Protein AF-A0A9D7TS32-F1 (afdb_monomer)

Secondary structure (DSSP, 8-state):
---HHHHHHHHHHHHHHHHTT--SEEEEE--TTSHHHHHHHHHHHHH-SSPPPEEEEE-SSSPPPPBTTTS-HHHHHHHHHHSS---GGG-B------TTTTGGGTS---HHHHHIIIIIIS---GGGEEEEES-HHHHHHHHGGG-S-EEEEEE---SHHHHHHHHHHH-

Nearest PDB structures (foldseek):
  4ce0-assembly1_A-2  TM=8.407E-01  e=1.515E-07  Saccharopolyspora spinosa
  2wk1-assembly1_A-2  TM=7.845E-01  e=6.515E-08  Actinoalloteichus caeruleus
  4x7v-assembly1_A  TM=7.745E-01  e=1.247E-07  Micromonospora griseorubida
  4cdz-assembly1_A-2  TM=8.731E-01  e=7.937E-06  Saccharopolyspora spinosa
  5i10-assembly1_A  TM=8.805E-01  e=1.621E-05  Saccharopolyspora spinosa

Radius of gyration: 16.36 Å; Cα contacts (8 Å, |Δi|>4): 294; chains: 1; bounding box: 38×31×44 Å

Foldseek 3Di:
DDDPVVLVVLLVLLLCCQVVVPDWAAEEAFQWLNSSVLSSQLSCVVRHPDAHQYHYHDQQAAAFFAALVFADPVSLVLCCVFAPDPDNVPRRRDFDHRPRSCVVVVGTGHPVSNCCRQCVVVVRPPVSYHYQHGQLVPGQQPCLVVIPDHSHYHYDNNYPVSVVSCVVRND

Structure (mmCIF, N/CA/C/O backbone):
data_AF-A0A9D7TS32-F1
#
_entry.id   AF-A0A9D7TS32-F1
#
loop_
_atom_site.group_PDB
_atom_site.id
_atom_site.type_symbol
_atom_site.label_atom_id
_atom_site.label_alt_id
_atom_site.label_comp_id
_atom_site.label_asym_id
_atom_site.label_entity_id
_atom_site.label_seq_id
_atom_site.pdbx_PDB_ins_code
_atom_site.Cartn_x
_atom_site.Cartn_y
_atom_site.Cartn_z
_atom_site.occupancy
_atom_site.B_iso_or_equiv
_atom_site.auth_seq_id
_atom_site.auth_comp_id
_atom_site.auth_asym_id
_atom_site.auth_atom_id
_atom_site.pdbx_PDB_model_num
ATOM 1 N N . MET A 1 1 ? 1.142 8.867 -7.482 1.00 81.94 1 MET A N 1
ATOM 2 C CA . MET A 1 1 ? 0.772 9.800 -6.385 1.00 81.94 1 MET A CA 1
ATOM 3 C C . MET A 1 1 ? -0.723 10.072 -6.438 1.00 81.94 1 MET A C 1
ATOM 5 O O . MET A 1 1 ? -1.231 10.406 -7.504 1.00 81.94 1 MET A O 1
ATOM 9 N N . LEU A 1 2 ? -1.418 9.931 -5.308 1.00 90.62 2 LEU A N 1
ATOM 10 C CA . LEU A 1 2 ? -2.849 10.219 -5.210 1.00 90.62 2 LEU A CA 1
ATOM 11 C C . LEU A 1 2 ? -3.155 11.719 -5.257 1.00 90.62 2 LEU A C 1
ATOM 13 O O . LEU A 1 2 ? -2.407 12.540 -4.733 1.00 90.62 2 LEU A O 1
ATOM 17 N N . THR A 1 3 ? -4.299 12.064 -5.846 1.00 94.88 3 THR A N 1
ATOM 18 C CA . THR A 1 3 ? -4.846 13.423 -5.795 1.00 94.88 3 THR A CA 1
ATOM 19 C C . THR A 1 3 ? -5.501 13.694 -4.433 1.00 94.88 3 THR A C 1
ATOM 21 O O . THR A 1 3 ? -5.907 12.748 -3.750 1.00 94.88 3 THR A O 1
ATOM 24 N N . PRO A 1 4 ? -5.696 14.970 -4.045 1.00 95.44 4 PRO A N 1
ATOM 25 C CA . PRO A 1 4 ? -6.444 15.312 -2.834 1.00 95.44 4 PRO A CA 1
ATOM 26 C C . PRO A 1 4 ? -7.848 14.695 -2.783 1.00 95.44 4 PRO A C 1
ATOM 28 O O . PRO A 1 4 ? -8.290 14.273 -1.720 1.00 95.44 4 PRO A O 1
ATOM 31 N N . LEU A 1 5 ? -8.528 14.589 -3.932 1.00 97.12 5 LEU A N 1
ATOM 32 C CA . LEU A 1 5 ? -9.846 13.959 -4.018 1.00 97.12 5 LEU A CA 1
ATOM 33 C C . LEU A 1 5 ? -9.779 12.466 -3.677 1.00 97.12 5 LEU A C 1
ATOM 35 O O . LEU A 1 5 ? -10.574 11.994 -2.873 1.00 97.12 5 LEU A O 1
ATOM 39 N N . ASN A 1 6 ? -8.804 11.739 -4.228 1.00 96.56 6 ASN A N 1
ATOM 40 C CA . ASN A 1 6 ? -8.653 10.311 -3.945 1.00 96.56 6 ASN A CA 1
ATOM 41 C C . ASN A 1 6 ? -8.294 10.058 -2.473 1.00 96.56 6 ASN A C 1
ATOM 43 O O . ASN A 1 6 ? -8.773 9.090 -1.888 1.00 96.56 6 ASN A O 1
ATOM 47 N N . LEU A 1 7 ? -7.492 10.939 -1.860 1.00 96.88 7 LEU A N 1
ATOM 48 C CA . LEU A 1 7 ? -7.209 10.883 -0.422 1.00 96.88 7 LEU A CA 1
ATOM 49 C C . LEU A 1 7 ? -8.473 11.130 0.410 1.00 96.88 7 LEU A C 1
ATOM 51 O O . LEU A 1 7 ? -8.719 10.402 1.366 1.00 96.88 7 LEU A O 1
ATOM 55 N N . LEU A 1 8 ? -9.296 12.114 0.035 1.00 97.88 8 LEU A N 1
ATOM 56 C CA . LEU A 1 8 ? -10.560 12.381 0.721 1.00 97.88 8 LEU A CA 1
ATOM 57 C C . LEU A 1 8 ? -11.520 11.189 0.618 1.00 97.88 8 LEU A C 1
ATOM 59 O O . LEU A 1 8 ? -12.083 10.773 1.625 1.00 97.88 8 LEU A O 1
ATOM 63 N N . THR A 1 9 ? -11.658 10.590 -0.566 1.00 98.19 9 THR A N 1
ATOM 64 C CA . THR A 1 9 ? -12.492 9.394 -0.743 1.00 98.19 9 THR A CA 1
ATOM 65 C C . THR A 1 9 ? -11.991 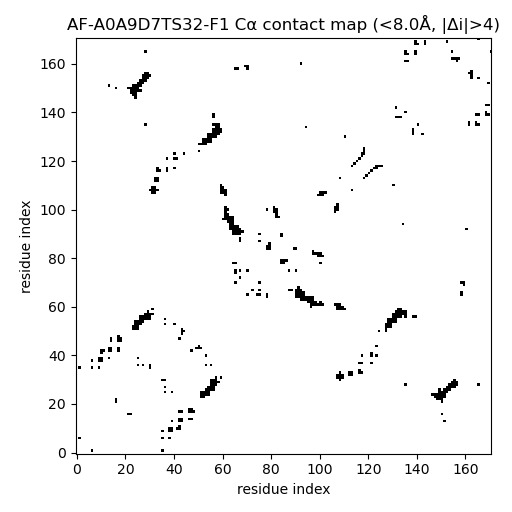8.222 0.103 1.00 98.19 9 THR A C 1
ATOM 67 O O . THR A 1 9 ? -12.794 7.562 0.758 1.00 98.19 9 THR A O 1
ATOM 70 N N . LEU A 1 10 ? -10.676 7.981 0.150 1.00 98.56 10 LEU A N 1
ATOM 71 C CA . LEU A 1 10 ? -10.100 6.927 0.990 1.00 98.56 10 LEU A CA 1
ATOM 72 C C . LEU A 1 10 ? -10.339 7.190 2.485 1.00 98.56 10 LEU A C 1
ATOM 74 O O . LEU A 1 10 ? -10.676 6.270 3.230 1.00 98.56 10 LEU A O 1
ATOM 78 N N . PHE A 1 11 ? -10.217 8.448 2.920 1.00 98.75 11 PHE A N 1
ATOM 79 C CA . PHE A 1 11 ? -10.554 8.852 4.284 1.00 98.75 11 PHE A CA 1
ATOM 80 C C . PHE A 1 11 ? -12.014 8.521 4.611 1.00 98.75 11 PHE A C 1
ATOM 82 O O . PHE A 1 11 ? -12.290 7.881 5.622 1.00 98.75 11 PHE A O 1
ATOM 89 N N . GLU A 1 12 ? -12.953 8.903 3.744 1.00 98.75 12 GLU A N 1
ATOM 90 C CA . GLU A 1 12 ? -14.383 8.640 3.935 1.00 98.75 12 GLU A CA 1
ATOM 91 C C . GLU A 1 12 ? -14.703 7.140 3.980 1.00 98.75 12 GLU A C 1
ATOM 93 O O . GLU A 1 12 ? -15.515 6.713 4.804 1.00 98.75 12 GLU A O 1
ATOM 98 N N . GLN A 1 13 ? -14.034 6.331 3.153 1.00 98.75 13 GLN A N 1
ATOM 99 C CA . GLN A 1 13 ? -14.147 4.870 3.181 1.00 98.75 13 GLN A CA 1
ATOM 100 C C . GLN A 1 13 ? -13.660 4.291 4.516 1.00 98.75 13 GLN A C 1
ATOM 102 O O . GLN A 1 13 ? -14.370 3.498 5.134 1.00 98.75 13 GLN A O 1
ATOM 107 N N . ALA A 1 14 ? -12.501 4.731 5.012 1.00 98.81 14 ALA A N 1
ATOM 108 C CA . ALA A 1 14 ? -11.989 4.303 6.313 1.00 98.81 14 ALA A CA 1
ATOM 109 C C . ALA A 1 14 ? -12.919 4.730 7.462 1.00 98.81 14 ALA A C 1
ATOM 111 O O . ALA A 1 14 ? -13.272 3.911 8.310 1.00 98.81 14 ALA A O 1
ATOM 112 N N . VAL A 1 15 ? -13.415 5.973 7.447 1.00 98.88 15 VAL A N 1
ATOM 113 C CA . VAL A 1 15 ? -14.414 6.460 8.416 1.00 98.88 15 VAL A CA 1
ATOM 114 C C . VAL A 1 15 ? -15.695 5.627 8.366 1.00 98.88 15 VAL A C 1
ATOM 116 O O . VAL A 1 15 ? -16.289 5.347 9.411 1.00 98.88 15 VAL A O 1
ATOM 119 N N . TYR A 1 16 ? -16.140 5.221 7.175 1.00 98.81 16 TYR A N 1
ATOM 120 C CA . TYR A 1 16 ? -17.296 4.343 7.026 1.00 98.81 16 TYR A CA 1
ATOM 121 C C . TYR A 1 16 ? -17.058 2.987 7.700 1.00 98.81 16 TYR A C 1
ATOM 123 O O . TYR A 1 16 ? -17.916 2.546 8.469 1.00 98.81 16 TYR A O 1
ATOM 131 N N . CYS A 1 17 ? -15.891 2.368 7.484 1.00 98.75 17 CYS A N 1
ATOM 132 C CA . CYS A 1 17 ? -15.514 1.121 8.151 1.00 98.75 17 CYS A CA 1
ATOM 133 C C . CYS A 1 17 ? -15.571 1.250 9.678 1.00 98.75 17 CYS A C 1
ATOM 135 O O . CYS A 1 17 ? -16.138 0.375 10.333 1.00 98.75 17 CYS A O 1
ATOM 137 N N . GLU A 1 18 ? -15.071 2.353 10.245 1.00 98.69 18 GLU A N 1
ATOM 138 C CA . GLU A 1 18 ? -15.145 2.579 11.694 1.00 98.69 18 GLU A CA 1
ATOM 139 C C . GLU A 1 18 ? -16.574 2.780 12.193 1.00 98.69 18 GLU A C 1
ATOM 141 O O . GLU A 1 18 ? -17.021 2.093 13.109 1.00 98.69 18 GLU A O 1
ATOM 146 N N . LYS A 1 19 ? -17.338 3.674 11.559 1.00 98.50 19 LYS A N 1
ATOM 147 C CA . LYS A 1 19 ? -18.708 3.993 11.992 1.0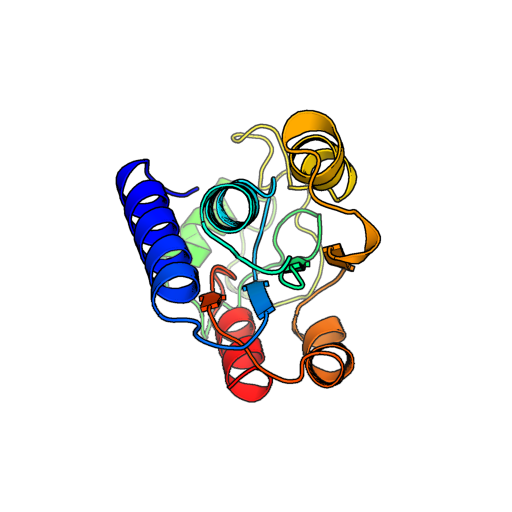0 98.50 19 LYS A CA 1
ATOM 148 C C . LYS A 1 19 ? -19.670 2.817 11.854 1.00 98.50 19 LYS A C 1
ATOM 150 O O . LYS A 1 19 ? -20.686 2.775 12.548 1.00 98.50 19 LYS A O 1
ATOM 155 N N . LYS A 1 20 ? -19.398 1.897 10.928 1.00 98.44 20 LYS A N 1
ATOM 156 C CA . LYS A 1 20 ? -20.203 0.690 10.705 1.00 98.44 20 LYS A CA 1
ATOM 157 C C . LYS A 1 20 ? -19.632 -0.555 11.372 1.00 98.44 20 LYS A C 1
ATOM 159 O O . LYS A 1 20 ? -20.244 -1.608 11.237 1.00 98.44 20 LYS A O 1
ATOM 164 N N . ASN A 1 21 ? -18.531 -0.430 12.117 1.00 97.12 21 ASN A N 1
ATOM 165 C CA . ASN A 1 21 ? -17.828 -1.549 12.743 1.00 97.12 21 ASN A CA 1
ATOM 166 C C . ASN A 1 21 ? -17.535 -2.684 11.743 1.00 97.12 21 ASN A C 1
ATOM 168 O O . ASN A 1 21 ? -17.712 -3.857 12.056 1.00 97.12 21 ASN A O 1
ATOM 172 N N . ILE A 1 22 ? -17.118 -2.335 10.521 1.00 98.31 22 ILE A N 1
ATOM 173 C CA . ILE A 1 22 ? -16.659 -3.328 9.544 1.00 98.31 22 ILE A CA 1
ATOM 174 C C . ILE A 1 22 ? -15.370 -3.930 10.090 1.00 98.31 22 ILE A C 1
ATOM 176 O O . ILE A 1 22 ? -14.425 -3.196 10.370 1.00 98.31 22 ILE A O 1
ATOM 180 N N . GLU A 1 23 ? -15.330 -5.241 10.286 1.00 98.00 23 GLU A N 1
ATOM 181 C CA . GLU A 1 23 ? -14.169 -5.930 10.850 1.00 98.00 23 GLU A CA 1
ATOM 182 C C . GLU A 1 23 ? -13.021 -6.042 9.840 1.00 98.00 23 GLU A C 1
ATOM 184 O O . GLU A 1 23 ? -13.248 -6.098 8.634 1.00 98.00 23 GLU A O 1
ATOM 189 N N . GLY A 1 24 ? -11.788 -6.110 10.346 1.00 98.19 24 GLY A N 1
ATOM 190 C CA . GLY A 1 24 ? -10.599 -6.410 9.549 1.00 98.19 24 GLY A CA 1
ATOM 191 C C . GLY A 1 24 ? -9.543 -5.308 9.514 1.00 98.19 24 GLY A C 1
ATOM 192 O O . GLY A 1 24 ? -9.730 -4.195 10.008 1.00 98.19 24 GLY A O 1
ATOM 193 N N . ALA A 1 25 ? -8.403 -5.652 8.936 1.00 98.62 25 ALA A N 1
ATOM 194 C CA . ALA A 1 25 ? -7.256 -4.785 8.748 1.00 98.62 25 ALA A CA 1
ATOM 195 C C . ALA A 1 25 ? -7.471 -3.763 7.622 1.00 98.62 25 ALA A C 1
ATOM 197 O O . ALA A 1 25 ? -8.351 -3.923 6.768 1.00 98.62 25 ALA A O 1
ATOM 198 N N . PHE A 1 26 ? -6.628 -2.733 7.608 1.00 98.81 26 PHE A N 1
ATOM 199 C CA . PHE A 1 26 ? -6.420 -1.894 6.431 1.00 98.81 26 PHE A CA 1
ATOM 200 C C . PHE A 1 26 ? -5.124 -2.321 5.751 1.00 98.81 26 PHE A C 1
ATOM 202 O O . PHE A 1 26 ? -4.066 -2.352 6.379 1.00 98.81 26 PHE A O 1
ATOM 209 N N . VAL A 1 27 ? -5.226 -2.682 4.477 1.00 98.81 27 VAL A N 1
ATOM 210 C CA . VAL A 1 27 ? -4.126 -3.237 3.692 1.00 98.81 27 VAL A CA 1
ATOM 211 C C . VAL A 1 27 ? -3.901 -2.361 2.473 1.00 98.81 27 VAL A C 1
ATOM 213 O O . VAL A 1 27 ? -4.847 -2.019 1.760 1.00 98.81 27 VAL A O 1
ATOM 216 N N . GLU A 1 28 ? -2.644 -2.020 2.222 1.00 98.75 28 GLU A N 1
ATOM 217 C CA . GLU A 1 28 ? -2.232 -1.314 1.019 1.00 98.75 28 GLU A CA 1
ATOM 218 C C . GLU A 1 28 ? -1.057 -2.028 0.351 1.00 98.75 28 GLU A C 1
ATOM 220 O O . GLU A 1 28 ? -0.082 -2.397 1.009 1.00 98.75 28 GLU A O 1
ATOM 225 N N . CYS A 1 29 ? -1.165 -2.213 -0.964 1.00 98.56 29 CYS A N 1
ATOM 226 C CA . CYS A 1 29 ? -0.132 -2.803 -1.806 1.00 98.56 29 CYS A CA 1
ATOM 227 C C . CYS A 1 29 ? 0.380 -1.733 -2.772 1.00 98.56 29 CYS A C 1
ATOM 229 O O . CYS A 1 29 ? -0.322 -1.392 -3.724 1.00 98.56 29 CYS A O 1
ATOM 231 N N . GLY A 1 30 ? 1.582 -1.216 -2.514 1.00 98.12 30 GLY A N 1
ATOM 232 C CA . GLY A 1 30 ? 2.154 -0.043 -3.177 1.00 98.12 30 GLY A CA 1
ATOM 233 C C . GLY A 1 30 ? 1.897 1.207 -2.341 1.00 98.12 30 GLY A C 1
ATOM 234 O O . GLY A 1 30 ? 0.936 1.935 -2.567 1.00 98.12 30 GLY A O 1
ATOM 235 N N . VAL A 1 31 ? 2.735 1.429 -1.328 1.00 97.88 31 VAL A N 1
ATOM 236 C CA . VAL A 1 31 ? 2.538 2.459 -0.295 1.00 97.88 31 VAL A CA 1
ATOM 237 C C . VAL A 1 31 ? 3.387 3.705 -0.528 1.00 97.88 31 VAL A C 1
ATOM 239 O O . VAL A 1 31 ? 3.052 4.784 -0.026 1.00 97.88 31 VAL A O 1
ATOM 242 N N . TRP A 1 32 ? 4.496 3.584 -1.267 1.00 97.38 32 TRP A N 1
ATOM 243 C CA . TRP A 1 32 ?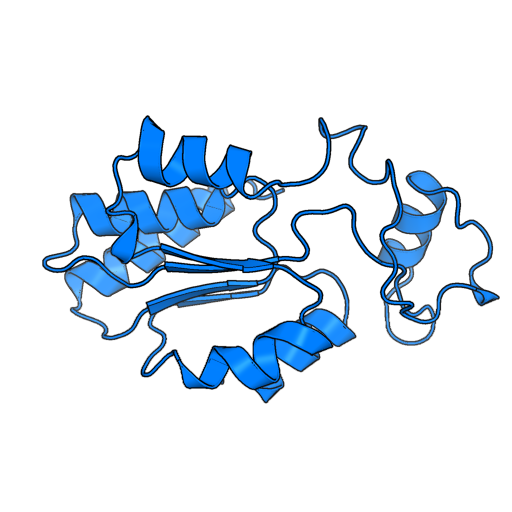 5.489 4.646 -1.445 1.00 97.38 32 TRP A CA 1
ATOM 244 C C . TRP A 1 32 ? 5.872 5.287 -0.093 1.00 97.38 32 TRP A C 1
ATOM 246 O O . TRP A 1 32 ? 6.405 4.623 0.793 1.00 97.38 32 TRP A O 1
ATOM 256 N N . LYS A 1 33 ? 5.604 6.584 0.099 1.00 97.38 33 LYS A N 1
ATOM 257 C CA . LYS A 1 33 ? 5.902 7.331 1.337 1.00 97.38 33 LYS A CA 1
ATOM 258 C C . LYS A 1 33 ? 4.800 7.222 2.407 1.00 97.38 33 LYS A C 1
ATOM 260 O O . LYS A 1 33 ? 4.802 7.989 3.363 1.00 97.38 33 LYS A O 1
ATOM 265 N N . GLY A 1 34 ? 3.834 6.317 2.235 1.00 98.00 34 GLY A N 1
ATOM 266 C CA . GLY A 1 34 ? 2.831 5.964 3.245 1.00 98.00 34 GLY A CA 1
ATOM 267 C C . GLY A 1 34 ? 1.641 6.920 3.373 1.00 98.00 34 GLY A C 1
ATOM 268 O O . GLY A 1 34 ? 0.862 6.792 4.309 1.00 98.00 34 GLY A O 1
ATOM 269 N N . GLY A 1 35 ? 1.462 7.884 2.465 1.00 98.00 35 GLY A N 1
ATOM 270 C CA . GLY A 1 35 ? 0.428 8.923 2.606 1.00 98.00 35 GLY A CA 1
ATOM 271 C C . GLY A 1 35 ? -1.017 8.399 2.622 1.00 98.00 35 GLY A C 1
ATOM 272 O O . GLY A 1 35 ? -1.842 8.890 3.391 1.00 98.00 35 GLY A O 1
ATOM 273 N N . ALA A 1 36 ? -1.328 7.394 1.800 1.00 98.50 36 ALA A N 1
ATOM 274 C CA . ALA A 1 36 ? -2.655 6.777 1.756 1.00 98.50 36 ALA A CA 1
ATOM 275 C C . ALA A 1 36 ? -2.935 5.952 3.024 1.00 98.50 36 ALA A C 1
ATOM 277 O O . ALA A 1 36 ? -3.952 6.180 3.684 1.00 98.50 36 ALA A O 1
ATOM 278 N N . VAL A 1 37 ? -1.982 5.110 3.439 1.00 98.75 37 VAL A N 1
ATOM 279 C CA . VAL A 1 37 ? -1.979 4.455 4.755 1.00 98.75 37 VAL A CA 1
ATOM 280 C C . VAL A 1 37 ? -2.182 5.465 5.880 1.00 98.75 37 VAL A C 1
ATOM 282 O O . VAL A 1 37 ? -3.019 5.250 6.749 1.00 98.75 37 VAL A O 1
ATOM 285 N N . GLY A 1 38 ? -1.468 6.592 5.853 1.00 98.69 38 GLY A N 1
ATOM 286 C CA . GLY A 1 38 ? -1.567 7.645 6.863 1.00 98.69 38 GLY A CA 1
ATOM 287 C C . GLY A 1 38 ? -2.966 8.251 6.955 1.00 98.69 38 GLY A C 1
ATOM 288 O O . GLY A 1 38 ? -3.454 8.518 8.052 1.00 98.69 38 GLY A O 1
ATOM 289 N N . ILE A 1 39 ? -3.661 8.405 5.827 1.00 98.69 39 ILE A N 1
ATOM 290 C CA . ILE A 1 39 ? -5.059 8.846 5.813 1.00 98.69 39 ILE A CA 1
ATOM 291 C C . ILE A 1 39 ? -5.997 7.794 6.416 1.00 98.69 39 ILE A C 1
ATOM 293 O O . ILE A 1 39 ? -6.865 8.150 7.218 1.00 98.69 39 ILE A O 1
ATOM 297 N N . MET A 1 40 ? -5.807 6.512 6.098 1.00 98.81 40 MET A N 1
ATOM 298 C CA . MET A 1 40 ? -6.573 5.430 6.728 1.00 98.81 40 MET A CA 1
ATOM 299 C C . MET A 1 40 ? -6.296 5.346 8.239 1.00 98.81 40 MET A C 1
ATOM 301 O O . MET A 1 40 ? -7.226 5.219 9.036 1.00 98.81 40 MET A O 1
ATOM 305 N N . ALA A 1 41 ? -5.035 5.498 8.648 1.00 98.88 41 ALA A N 1
ATOM 306 C CA . ALA A 1 41 ? -4.606 5.529 10.043 1.00 98.88 41 ALA A CA 1
ATOM 307 C C . ALA A 1 41 ? -5.233 6.707 10.801 1.00 98.88 41 ALA A C 1
ATOM 309 O O . ALA A 1 41 ? -5.768 6.524 11.893 1.00 98.88 41 ALA A O 1
ATOM 310 N N . LYS A 1 42 ? -5.242 7.906 10.203 1.00 98.81 42 LYS A N 1
ATOM 311 C CA . LYS A 1 42 ? -5.896 9.095 10.766 1.00 98.81 42 LYS A CA 1
ATOM 312 C C . LYS A 1 42 ? -7.396 8.875 10.967 1.00 98.81 42 LYS A C 1
ATOM 314 O O . LYS A 1 42 ? -7.913 9.195 12.035 1.00 98.81 42 LYS A O 1
ATOM 319 N N . ALA A 1 43 ? -8.084 8.301 9.979 1.00 98.81 43 ALA A N 1
ATOM 320 C CA . ALA A 1 43 ? -9.497 7.955 10.109 1.00 98.81 43 ALA A CA 1
ATOM 321 C C . ALA A 1 43 ? -9.734 6.948 11.249 1.00 98.81 43 ALA A C 1
ATOM 323 O O . ALA A 1 43 ? -10.632 7.148 12.068 1.00 98.81 43 ALA A O 1
ATOM 324 N N . ASN A 1 44 ? -8.904 5.905 11.358 1.00 98.81 44 ASN A N 1
ATOM 325 C CA . ASN A 1 44 ? -9.009 4.946 12.456 1.00 98.81 44 ASN A CA 1
ATOM 326 C C . ASN A 1 44 ? -8.740 5.595 13.826 1.00 98.81 44 ASN A C 1
ATOM 328 O O . ASN A 1 44 ? -9.476 5.321 14.773 1.00 98.81 44 ASN A O 1
ATOM 332 N N . LEU A 1 45 ? -7.741 6.475 13.948 1.00 98.75 45 LEU A N 1
ATOM 333 C CA . LEU A 1 45 ? -7.444 7.193 15.196 1.00 98.75 45 LEU A CA 1
ATOM 334 C C . LEU A 1 45 ? -8.616 8.063 15.660 1.00 98.75 45 LEU A C 1
ATOM 336 O O . LEU A 1 45 ? -8.918 8.083 16.851 1.00 98.75 45 LEU A O 1
ATOM 340 N N . GLU A 1 46 ? -9.274 8.762 14.732 1.00 98.62 46 GLU A N 1
ATOM 341 C CA . GLU A 1 46 ? -10.362 9.694 15.047 1.00 98.62 46 GLU A CA 1
ATOM 342 C C . GLU A 1 46 ? -11.711 9.007 15.288 1.00 98.62 46 GLU A C 1
ATOM 344 O O . GLU A 1 46 ? -12.483 9.463 16.132 1.00 98.62 46 GLU A O 1
ATOM 349 N N . TYR A 1 47 ? -12.015 7.931 14.556 1.00 98.69 47 TYR A N 1
ATOM 350 C CA . TYR A 1 47 ? -13.358 7.335 14.542 1.00 98.69 47 TYR A CA 1
ATOM 351 C C . TYR A 1 47 ? -13.404 5.876 14.997 1.00 98.69 47 TYR A C 1
ATOM 353 O O . TYR A 1 47 ? -14.487 5.363 15.276 1.00 98.69 47 TYR A O 1
ATOM 361 N N . GLY A 1 48 ? -12.261 5.194 15.058 1.00 98.06 48 GLY A N 1
ATOM 362 C CA . GLY A 1 48 ? -12.181 3.783 15.412 1.00 98.06 48 GLY A CA 1
ATOM 363 C C . GLY A 1 48 ? -12.252 3.565 16.919 1.00 98.06 48 GLY A C 1
ATOM 364 O O . GLY A 1 48 ? -11.474 4.150 17.678 1.00 98.06 48 GLY A O 1
ATOM 365 N N . ASN A 1 49 ? -13.136 2.655 17.332 1.00 96.19 49 ASN A N 1
ATOM 366 C CA . ASN A 1 49 ? -13.233 2.163 18.712 1.00 96.19 49 ASN A CA 1
ATOM 367 C C . ASN A 1 49 ? -12.068 1.231 19.085 1.00 96.19 49 ASN A C 1
ATOM 369 O O . ASN A 1 49 ? -11.760 1.055 20.261 1.00 96.19 49 ASN A O 1
ATOM 373 N N . ILE A 1 50 ? -11.431 0.634 18.075 1.00 96.19 50 ILE A N 1
ATOM 374 C CA . ILE A 1 50 ? -10.241 -0.207 18.191 1.00 96.19 50 ILE A CA 1
ATOM 375 C C . ILE A 1 50 ? -9.204 0.232 17.157 1.00 96.19 50 ILE A C 1
ATOM 377 O O . ILE A 1 50 ? -9.550 0.754 16.092 1.00 96.19 50 ILE A O 1
ATOM 381 N N . ARG A 1 51 ? -7.928 -0.008 17.460 1.00 98.25 51 ARG A N 1
ATOM 382 C CA . ARG A 1 51 ? -6.843 0.183 16.495 1.00 98.25 51 ARG A CA 1
ATOM 383 C C . ARG A 1 51 ? -6.802 -1.008 15.549 1.00 98.25 51 ARG A C 1
ATOM 385 O O . ARG A 1 51 ? -6.832 -2.154 15.992 1.00 98.25 51 ARG A O 1
ATOM 392 N N . ARG A 1 52 ? -6.797 -0.727 14.248 1.00 98.44 52 ARG A N 1
ATOM 393 C CA . ARG A 1 52 ? -6.693 -1.751 13.204 1.00 98.44 52 ARG A CA 1
ATOM 394 C C . ARG A 1 52 ? -5.241 -2.085 12.935 1.00 98.44 52 ARG A C 1
ATOM 396 O O . ARG A 1 52 ? -4.388 -1.204 13.005 1.00 98.44 52 AR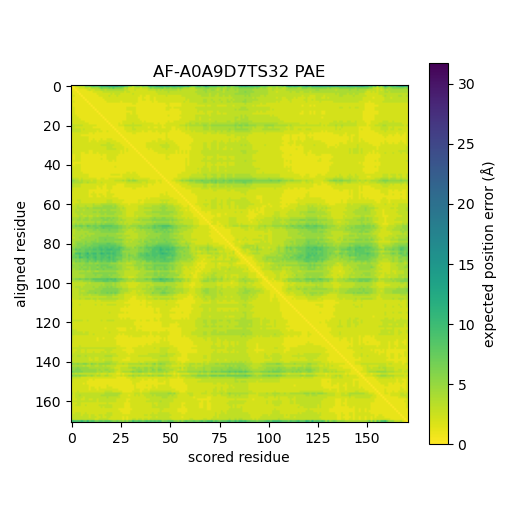G A O 1
ATOM 403 N N . GLN A 1 53 ? -5.005 -3.329 12.541 1.00 98.69 53 GLN A N 1
ATOM 404 C CA . GLN A 1 53 ? -3.749 -3.701 11.909 1.00 98.69 53 GLN A CA 1
ATOM 405 C C . GLN A 1 53 ? -3.631 -2.967 10.567 1.00 98.69 53 GLN A C 1
ATOM 407 O O . GLN A 1 53 ? -4.582 -2.965 9.777 1.00 98.69 53 GLN A O 1
ATOM 412 N N . LEU A 1 54 ? -2.489 -2.326 10.337 1.00 98.81 54 LEU A N 1
ATOM 413 C CA . LEU A 1 54 ? -2.122 -1.695 9.076 1.00 98.81 54 LEU A CA 1
ATOM 414 C C . LEU A 1 54 ? -1.068 -2.573 8.405 1.00 98.81 54 LEU A C 1
ATOM 416 O O . LEU A 1 54 ? 0.013 -2.749 8.961 1.00 98.81 54 LEU A O 1
ATOM 420 N N . HIS A 1 55 ? -1.367 -3.112 7.225 1.00 98.81 55 HIS A N 1
ATOM 421 C CA . HIS A 1 55 ? -0.415 -3.910 6.451 1.00 98.81 55 HIS A CA 1
ATOM 422 C C . HIS A 1 55 ? 0.035 -3.136 5.218 1.00 98.81 55 HIS A C 1
ATOM 424 O O . HIS A 1 55 ? -0.779 -2.766 4.371 1.00 98.81 55 HIS A O 1
ATOM 430 N N . LEU A 1 56 ? 1.339 -2.888 5.142 1.00 98.75 56 LEU A N 1
ATOM 431 C CA . LEU A 1 56 ? 1.982 -2.122 4.087 1.00 98.75 56 LEU A CA 1
ATOM 432 C C . LEU A 1 56 ? 2.867 -3.054 3.267 1.00 98.75 56 LEU A C 1
ATOM 434 O O . LEU A 1 56 ? 3.977 -3.375 3.693 1.00 98.75 56 LEU A O 1
ATOM 438 N N . PHE A 1 57 ? 2.381 -3.477 2.105 1.00 98.75 57 PHE A N 1
ATOM 439 C CA . PHE A 1 57 ? 3.155 -4.257 1.144 1.00 98.75 57 PHE A CA 1
ATOM 440 C C . PHE A 1 57 ? 3.826 -3.324 0.148 1.00 98.75 57 PHE A C 1
ATOM 442 O O . PHE A 1 57 ? 3.145 -2.621 -0.599 1.00 98.75 57 PHE A O 1
ATOM 449 N N . ASP A 1 58 ? 5.156 -3.314 0.131 1.00 98.56 58 ASP A N 1
ATOM 450 C CA . ASP A 1 58 ? 5.944 -2.497 -0.790 1.00 98.56 58 ASP A CA 1
ATOM 451 C C . ASP A 1 58 ? 7.374 -3.042 -0.902 1.00 98.56 58 ASP A C 1
ATOM 453 O O . ASP A 1 58 ? 7.910 -3.638 0.036 1.00 98.56 58 ASP A O 1
ATOM 457 N N . ALA A 1 59 ? 8.035 -2.782 -2.028 1.00 97.81 59 ALA A N 1
ATOM 458 C CA . ALA A 1 59 ? 9.467 -3.034 -2.150 1.00 97.81 59 ALA A CA 1
ATOM 459 C C . ALA A 1 59 ? 10.282 -2.151 -1.182 1.00 97.81 59 ALA A C 1
ATOM 461 O O . ALA A 1 59 ? 11.370 -2.537 -0.743 1.00 97.81 59 ALA A O 1
ATOM 462 N N . PHE A 1 60 ? 9.732 -0.987 -0.813 1.00 98.06 60 PHE A N 1
ATOM 463 C CA . PHE A 1 60 ? 10.414 0.113 -0.134 1.00 98.06 60 PHE A CA 1
ATOM 464 C C . PHE A 1 60 ? 11.721 0.480 -0.848 1.00 98.06 60 PHE A C 1
ATOM 466 O O . PHE A 1 60 ? 12.771 0.636 -0.217 1.00 98.06 60 PHE A O 1
ATOM 473 N N . ASP A 1 61 ? 11.622 0.531 -2.175 1.00 96.69 61 ASP A N 1
ATOM 474 C CA . ASP A 1 61 ? 12.682 0.758 -3.151 1.00 96.69 61 ASP A CA 1
ATOM 475 C C . ASP A 1 61 ? 12.049 1.344 -4.434 1.00 96.69 61 ASP A C 1
ATOM 477 O O . ASP A 1 61 ? 10.832 1.565 -4.493 1.00 96.69 61 ASP A O 1
ATOM 481 N N . ASP A 1 62 ? 12.852 1.637 -5.454 1.00 95.12 62 ASP A N 1
ATOM 482 C CA . ASP A 1 62 ? 12.343 1.993 -6.777 1.00 95.12 62 ASP A CA 1
ATOM 483 C C . ASP A 1 62 ? 11.570 0.827 -7.425 1.00 95.12 62 ASP A C 1
ATOM 485 O O . ASP A 1 62 ? 11.675 -0.343 -7.050 1.00 95.12 62 ASP A O 1
ATOM 489 N N . ILE A 1 63 ? 10.742 1.170 -8.411 1.00 94.94 63 ILE A N 1
ATOM 490 C CA . ILE A 1 63 ? 9.893 0.207 -9.113 1.00 94.94 63 ILE A CA 1
ATOM 491 C C . ILE A 1 63 ? 10.727 -0.814 -9.905 1.00 94.94 63 ILE A C 1
ATOM 493 O O . ILE A 1 63 ? 11.822 -0.505 -10.378 1.00 94.94 63 ILE A O 1
ATOM 497 N N . CYS A 1 64 ? 10.190 -2.020 -10.092 1.00 95.00 64 CYS A N 1
ATOM 498 C CA . CYS A 1 64 ? 10.766 -3.017 -10.991 1.00 95.00 64 CYS A CA 1
ATOM 499 C C . CYS A 1 64 ? 10.360 -2.788 -12.455 1.00 95.00 64 CYS A C 1
ATOM 501 O O . CYS A 1 64 ? 9.468 -1.988 -12.757 1.00 95.00 64 CYS A O 1
ATOM 503 N N . ALA A 1 65 ? 11.016 -3.493 -13.379 1.00 95.25 65 ALA A N 1
ATOM 504 C CA . ALA A 1 65 ? 10.669 -3.417 -14.794 1.00 95.25 65 ALA A CA 1
ATOM 505 C C . ALA A 1 65 ? 9.238 -3.935 -15.042 1.00 95.25 65 ALA A C 1
ATOM 507 O O . ALA A 1 65 ? 8.872 -4.964 -14.474 1.00 95.25 65 ALA A O 1
ATOM 508 N N . PRO A 1 66 ? 8.444 -3.286 -15.914 1.00 95.88 66 PRO A N 1
ATOM 509 C CA . PRO A 1 66 ? 7.186 -3.853 -16.379 1.00 95.88 66 PRO A CA 1
ATOM 510 C C . PRO A 1 66 ? 7.448 -5.065 -17.284 1.00 95.88 66 PRO A C 1
ATOM 512 O O . PRO A 1 66 ? 8.563 -5.280 -17.775 1.00 95.88 66 PRO A O 1
ATOM 515 N N . ASP A 1 67 ? 6.404 -5.835 -17.561 1.00 96.62 67 ASP A N 1
ATOM 516 C CA . ASP A 1 67 ? 6.364 -6.801 -18.651 1.00 96.62 67 ASP A CA 1
ATOM 517 C C . ASP A 1 67 ? 5.685 -6.171 -19.871 1.00 96.62 67 ASP A C 1
ATOM 519 O O . ASP A 1 67 ? 4.485 -5.929 -19.887 1.00 96.62 67 ASP A O 1
ATOM 523 N N . ALA A 1 68 ? 6.446 -5.936 -20.934 1.00 95.44 68 ALA A N 1
ATOM 524 C CA . ALA A 1 68 ? 5.967 -5.309 -22.161 1.00 95.44 68 ALA A CA 1
ATOM 525 C C . ALA A 1 68 ? 4.870 -6.068 -22.925 1.00 95.44 68 ALA A C 1
ATOM 527 O O . ALA A 1 68 ? 4.265 -5.471 -23.824 1.00 95.44 68 ALA A O 1
ATOM 528 N N . ASP A 1 69 ? 4.652 -7.349 -22.619 1.00 95.69 69 ASP A N 1
ATOM 529 C CA . ASP A 1 69 ? 3.590 -8.157 -23.224 1.00 95.69 69 ASP A CA 1
ATOM 530 C C . ASP A 1 69 ? 2.283 -8.094 -22.410 1.00 95.69 69 ASP A C 1
ATOM 532 O O . ASP A 1 69 ? 1.217 -8.415 -22.940 1.00 95.69 69 ASP A O 1
ATOM 536 N N . LEU A 1 70 ? 2.352 -7.678 -21.140 1.00 96.12 70 LEU A N 1
ATOM 537 C CA . LEU A 1 70 ? 1.218 -7.641 -20.206 1.00 96.12 70 LEU A CA 1
ATOM 538 C C . LEU A 1 70 ? 0.828 -6.214 -19.807 1.00 96.12 70 LEU A C 1
ATOM 540 O O . LEU A 1 70 ? -0.355 -5.910 -19.650 1.00 96.12 70 LEU A O 1
ATOM 544 N N . ASP A 1 71 ? 1.819 -5.345 -19.648 1.00 95.06 71 ASP A N 1
ATOM 545 C CA . ASP A 1 71 ? 1.664 -3.959 -19.245 1.00 95.06 71 ASP A CA 1
ATOM 546 C C . ASP A 1 71 ? 1.474 -3.055 -20.473 1.00 95.06 71 ASP A C 1
ATOM 548 O O . ASP A 1 71 ? 2.112 -3.206 -21.519 1.00 95.06 71 ASP A O 1
ATOM 552 N N . GLY A 1 72 ? 0.550 -2.099 -20.352 1.00 90.69 72 GLY A N 1
ATOM 553 C CA . GLY A 1 72 ? 0.157 -1.223 -21.457 1.00 90.69 72 GLY A CA 1
ATOM 554 C C . GLY A 1 72 ? 1.245 -0.227 -21.873 1.00 90.69 72 GLY A C 1
ATOM 555 O O . GLY A 1 72 ? 2.161 0.079 -21.113 1.00 90.69 72 GLY A O 1
ATOM 556 N N . ASP A 1 73 ? 1.102 0.362 -23.066 1.00 93.31 73 ASP A N 1
ATOM 557 C CA . ASP A 1 73 ? 2.124 1.242 -23.664 1.00 93.31 73 ASP A CA 1
ATOM 558 C C . ASP A 1 73 ? 2.552 2.405 -22.758 1.00 93.31 73 ASP A C 1
ATOM 560 O O . ASP A 1 73 ? 3.728 2.762 -22.732 1.00 93.31 73 ASP A O 1
ATOM 564 N N . LYS A 1 74 ? 1.636 2.938 -21.940 1.00 91.88 74 LYS A N 1
ATOM 565 C CA . LYS A 1 74 ? 1.951 3.988 -20.964 1.00 91.88 74 LYS A CA 1
ATOM 566 C C . LYS A 1 74 ? 3.025 3.554 -19.957 1.00 91.88 74 LYS A C 1
ATOM 568 O O . LYS A 1 74 ? 3.941 4.325 -19.694 1.00 91.88 74 LYS A O 1
ATOM 573 N N . ALA A 1 75 ? 2.943 2.330 -19.427 1.00 92.25 75 ALA A N 1
ATOM 574 C CA . ALA A 1 75 ? 3.942 1.795 -18.499 1.00 92.25 75 ALA A CA 1
ATOM 575 C C . ALA A 1 75 ? 5.330 1.755 -19.152 1.00 92.25 75 ALA A C 1
ATOM 577 O O . ALA A 1 75 ? 6.332 2.140 -18.555 1.00 92.25 75 ALA A O 1
ATOM 578 N N . ILE A 1 76 ? 5.371 1.353 -20.422 1.00 93.69 76 ILE A N 1
ATOM 579 C CA . ILE A 1 76 ? 6.595 1.262 -21.220 1.00 93.69 76 ILE A CA 1
ATOM 580 C C . ILE A 1 76 ? 7.171 2.648 -21.518 1.00 93.69 76 ILE A C 1
ATOM 582 O O . ILE A 1 76 ? 8.386 2.839 -21.463 1.00 93.69 76 ILE A O 1
ATOM 586 N N . GLU A 1 77 ? 6.324 3.623 -21.835 1.00 93.19 77 GLU A N 1
ATOM 587 C CA . GLU A 1 77 ? 6.733 5.010 -22.062 1.00 93.19 77 GLU A CA 1
ATOM 588 C C . GLU A 1 77 ? 7.296 5.657 -20.795 1.00 93.19 77 GLU A C 1
ATOM 590 O O . GLU A 1 77 ? 8.391 6.226 -20.840 1.00 93.19 77 GLU A O 1
ATOM 595 N N . ASP A 1 78 ? 6.599 5.521 -19.665 1.00 90.44 78 ASP A N 1
ATOM 596 C CA . ASP A 1 78 ? 7.066 6.017 -18.369 1.00 90.44 78 ASP A CA 1
ATOM 597 C C . ASP A 1 78 ? 8.391 5.339 -17.985 1.00 90.44 78 ASP A C 1
ATOM 599 O O . ASP A 1 78 ? 9.347 6.016 -17.593 1.00 90.44 78 ASP A O 1
ATOM 603 N N . MET A 1 79 ? 8.513 4.028 -18.221 1.00 91.94 79 MET A N 1
ATOM 604 C CA . MET A 1 79 ? 9.749 3.290 -17.971 1.00 91.94 79 MET A CA 1
ATOM 605 C C . MET A 1 79 ? 10.925 3.824 -18.791 1.00 91.94 79 MET A C 1
ATOM 607 O O . MET A 1 79 ? 11.994 4.125 -18.249 1.00 91.94 79 MET A O 1
ATOM 611 N N . LYS A 1 80 ? 10.715 4.035 -20.094 1.00 91.69 80 LYS A N 1
ATOM 612 C CA . LYS A 1 80 ? 11.717 4.635 -20.985 1.00 91.69 80 LYS A CA 1
ATOM 613 C C . LYS A 1 80 ? 12.049 6.070 -20.612 1.00 91.69 80 LYS A C 1
ATOM 615 O O . LYS A 1 80 ? 13.125 6.540 -20.975 1.00 91.69 80 LYS A O 1
ATOM 620 N N . LYS A 1 81 ? 11.155 6.799 -19.950 1.00 90.44 81 LYS A N 1
ATOM 621 C CA . LYS A 1 81 ? 11.383 8.196 -19.585 1.00 90.44 81 LYS A CA 1
ATOM 622 C C . LYS A 1 81 ? 12.229 8.322 -18.324 1.00 90.44 81 LYS A C 1
ATOM 624 O O . LYS A 1 81 ? 13.166 9.118 -18.323 1.00 90.44 81 LYS A O 1
ATOM 629 N N . TYR A 1 82 ? 11.929 7.530 -17.298 1.00 88.62 82 TYR A N 1
ATOM 630 C CA . TYR A 1 82 ? 12.471 7.740 -15.952 1.00 88.62 82 TYR A CA 1
ATOM 631 C C . TYR A 1 82 ? 13.543 6.734 -15.521 1.00 88.62 82 TYR A C 1
ATOM 633 O O . TYR A 1 82 ? 14.202 6.967 -14.519 1.00 88.62 82 TYR A O 1
ATOM 641 N N . SER A 1 83 ? 13.778 5.660 -16.281 1.00 89.19 83 SER A N 1
ATOM 642 C CA . SER A 1 83 ? 14.834 4.682 -15.975 1.00 89.19 83 SER A CA 1
ATOM 643 C C . SER A 1 83 ? 15.922 4.623 -17.052 1.00 89.19 83 SER A C 1
ATOM 645 O O . SER A 1 83 ? 15.815 5.236 -18.119 1.00 89.19 83 SER A O 1
ATOM 647 N N . SER A 1 84 ? 16.969 3.836 -16.809 1.00 87.69 84 SER A N 1
ATOM 648 C CA . SER A 1 84 ? 17.966 3.460 -17.819 1.00 87.69 84 SER A CA 1
ATOM 649 C C . SER A 1 84 ? 17.452 2.425 -18.834 1.00 87.69 84 SER A C 1
ATOM 651 O O . SER A 1 84 ? 18.048 2.280 -19.902 1.00 87.69 84 SER A O 1
ATOM 653 N N . LEU A 1 85 ? 16.336 1.743 -18.554 1.00 88.38 85 LEU A N 1
ATOM 654 C CA . LEU A 1 85 ? 15.784 0.679 -19.387 1.00 88.38 85 LEU A CA 1
ATOM 655 C C . LEU A 1 85 ? 15.021 1.270 -20.581 1.00 88.38 85 LEU A C 1
ATOM 657 O O . LEU A 1 85 ? 13.880 1.718 -20.468 1.00 88.38 85 LEU A O 1
ATOM 661 N N . LYS A 1 86 ? 15.673 1.310 -21.750 1.00 91.25 86 LYS A N 1
ATOM 662 C CA . LYS A 1 86 ? 15.098 1.904 -22.975 1.00 91.25 86 LYS A CA 1
ATOM 663 C C . LYS A 1 86 ? 14.546 0.878 -23.961 1.00 91.25 86 LYS A C 1
ATOM 665 O O . LYS A 1 86 ? 13.654 1.197 -24.748 1.00 91.25 86 LYS A O 1
ATOM 670 N N . ASP A 1 87 ? 15.087 -0.332 -23.948 1.00 92.50 87 ASP A N 1
ATOM 671 C CA . ASP A 1 87 ?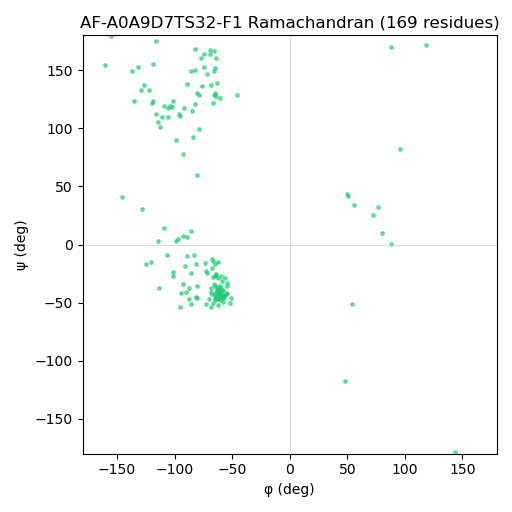 14.716 -1.386 -24.884 1.00 92.50 87 ASP A CA 1
ATOM 672 C C . ASP A 1 87 ? 13.477 -2.139 -24.381 1.00 92.50 87 ASP A C 1
ATOM 674 O O . ASP A 1 87 ? 13.522 -2.819 -23.359 1.00 92.50 87 ASP A O 1
ATOM 678 N N . LYS A 1 88 ? 12.364 -2.033 -25.122 1.00 91.12 88 LYS A N 1
ATOM 679 C CA . LYS A 1 88 ? 11.100 -2.711 -24.783 1.00 91.12 88 LYS A CA 1
ATOM 680 C C . LYS A 1 88 ? 11.278 -4.232 -24.716 1.00 91.12 88 LYS A C 1
ATOM 682 O O . LYS A 1 88 ? 10.597 -4.882 -23.936 1.00 91.12 88 LYS A O 1
ATOM 687 N N . THR A 1 89 ? 12.184 -4.810 -25.506 1.00 92.06 89 THR A N 1
ATOM 688 C CA . THR A 1 89 ? 12.388 -6.270 -25.536 1.00 92.06 89 THR A CA 1
ATOM 689 C C . THR A 1 89 ? 12.983 -6.814 -24.237 1.00 92.06 89 THR A C 1
ATOM 691 O O . THR A 1 89 ? 12.824 -7.996 -23.941 1.00 92.06 89 THR A O 1
ATOM 694 N N . GLN A 1 90 ? 13.610 -5.942 -23.443 1.00 91.12 90 GLN A N 1
ATOM 695 C CA . GLN A 1 90 ? 14.201 -6.269 -22.149 1.00 91.12 90 GLN A CA 1
ATOM 696 C C . GLN A 1 90 ? 13.211 -6.117 -20.988 1.00 91.12 90 GLN A C 1
ATOM 698 O O . GLN A 1 90 ? 13.516 -6.555 -19.888 1.00 91.12 90 GLN A O 1
ATOM 703 N N . MET A 1 91 ? 12.032 -5.531 -21.213 1.00 94.00 91 MET A N 1
ATOM 704 C CA . MET A 1 91 ? 10.997 -5.338 -20.193 1.00 94.00 91 MET A CA 1
ATOM 705 C C . MET A 1 91 ? 10.149 -6.607 -20.080 1.00 94.00 91 MET A C 1
ATOM 707 O O . MET A 1 91 ? 9.210 -6.795 -20.854 1.00 94.00 91 MET A O 1
ATOM 711 N N . LYS A 1 92 ? 10.527 -7.508 -19.166 1.00 95.38 92 LYS A N 1
ATOM 712 C CA . LYS A 1 92 ? 9.887 -8.820 -18.957 1.00 95.38 92 LYS A CA 1
ATOM 713 C C . LYS A 1 92 ? 9.514 -9.062 -17.492 1.00 95.38 92 LYS A C 1
ATOM 715 O O . LYS A 1 92 ? 9.546 -10.198 -17.028 1.00 95.38 92 LYS A O 1
ATOM 720 N N . GLY A 1 93 ? 9.207 -7.997 -16.751 1.00 93.88 93 GLY A N 1
ATOM 721 C CA . GLY A 1 93 ? 8.765 -8.121 -15.362 1.00 93.88 93 GLY A CA 1
ATOM 722 C C . GLY A 1 93 ? 9.874 -8.515 -14.382 1.00 93.88 93 GLY A C 1
ATOM 723 O O . GLY A 1 93 ? 9.589 -9.146 -13.366 1.00 93.88 93 GLY A O 1
ATOM 724 N N . GLN A 1 94 ? 11.144 -8.226 -14.690 1.00 94.81 94 GLN A N 1
ATOM 725 C CA . GLN A 1 94 ? 12.256 -8.593 -13.813 1.00 94.81 94 GLN A CA 1
ATOM 726 C C . GLN A 1 94 ? 12.146 -7.864 -12.474 1.00 94.81 94 GLN A C 1
ATOM 728 O O . GLN A 1 94 ? 12.061 -6.638 -12.436 1.00 94.81 94 GLN A O 1
ATOM 733 N N . LEU A 1 95 ? 12.203 -8.628 -11.383 1.00 95.50 95 LEU A N 1
ATOM 734 C CA . LEU A 1 95 ? 12.075 -8.149 -10.007 1.00 95.50 95 LEU A CA 1
ATOM 735 C C . LEU A 1 95 ? 13.393 -7.555 -9.481 1.00 95.50 95 LEU A C 1
ATOM 737 O O . LEU A 1 95 ? 13.975 -8.020 -8.501 1.00 95.50 95 LEU A O 1
ATOM 741 N N . GLU A 1 96 ? 13.871 -6.521 -10.164 1.00 94.25 96 GLU A N 1
ATOM 742 C CA . GLU A 1 96 ? 15.069 -5.760 -9.816 1.00 94.25 96 GLU A CA 1
ATOM 743 C C . GLU A 1 96 ? 14.727 -4.273 -9.735 1.00 94.25 96 GLU A C 1
ATOM 745 O O . GLU A 1 96 ? 14.005 -3.752 -10.586 1.00 94.25 96 GLU A O 1
ATOM 750 N N . SER A 1 97 ? 15.245 -3.591 -8.710 1.00 93.44 97 SER A N 1
ATOM 751 C CA . SER A 1 97 ? 14.995 -2.163 -8.505 1.00 93.44 97 SER A CA 1
ATOM 752 C C . SER A 1 97 ? 15.622 -1.336 -9.628 1.00 93.44 97 SER A C 1
ATOM 754 O O . SER A 1 97 ? 16.813 -1.461 -9.936 1.00 93.44 97 SER A O 1
ATOM 756 N N . LEU A 1 98 ? 14.823 -0.460 -10.232 1.00 92.62 98 LEU A N 1
ATOM 757 C CA . LEU A 1 98 ? 15.280 0.478 -11.249 1.00 92.62 98 LEU A CA 1
ATOM 758 C C . LEU A 1 98 ? 15.669 1.804 -10.601 1.00 92.62 98 LEU A C 1
ATOM 760 O O . LEU A 1 98 ? 14.933 2.788 -10.656 1.00 92.62 98 LEU A O 1
ATOM 764 N N . ASN A 1 99 ? 16.859 1.803 -10.000 1.00 89.31 99 ASN A N 1
ATOM 765 C CA . ASN A 1 99 ? 17.403 2.930 -9.243 1.00 89.31 99 ASN A CA 1
ATOM 766 C C . ASN A 1 99 ? 17.244 4.276 -9.967 1.00 89.31 99 ASN A C 1
ATOM 768 O O . ASN A 1 99 ? 17.672 4.441 -11.115 1.00 89.31 99 ASN A O 1
ATOM 772 N N . GLY A 1 100 ? 16.684 5.246 -9.249 1.00 89.19 100 GLY A N 1
ATOM 773 C CA . GLY A 1 100 ? 16.488 6.617 -9.715 1.00 89.19 100 GLY A CA 1
ATOM 774 C C . GLY A 1 100 ? 15.171 6.844 -10.455 1.00 89.19 100 GLY A C 1
ATOM 775 O O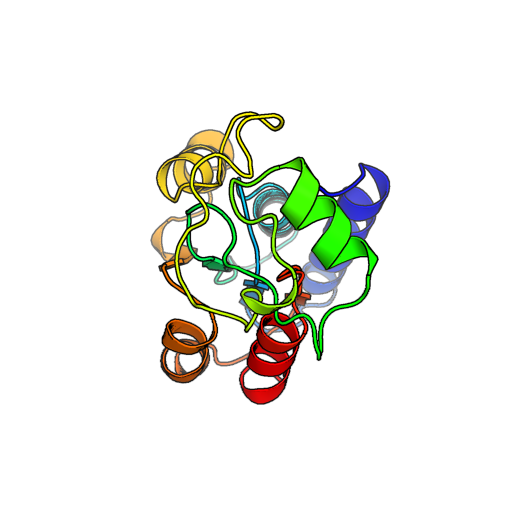 . GLY A 1 100 ? 14.890 7.977 -10.855 1.00 89.19 100 GLY A O 1
ATOM 776 N N . PHE A 1 101 ? 14.331 5.810 -10.602 1.00 91.94 101 PHE A N 1
ATOM 777 C CA . PHE A 1 101 ? 13.009 5.951 -11.211 1.00 91.94 101 PHE A CA 1
ATOM 778 C C . PHE A 1 101 ? 12.186 7.035 -10.508 1.00 91.94 101 PHE A C 1
ATOM 780 O O . PHE A 1 101 ? 11.568 7.853 -11.181 1.00 91.94 101 PHE A O 1
ATOM 787 N N . TYR A 1 102 ? 12.219 7.114 -9.175 1.00 94.50 102 TYR A N 1
ATOM 788 C CA . TYR A 1 102 ? 11.466 8.118 -8.420 1.00 94.50 102 TYR A CA 1
ATOM 789 C C . TYR A 1 102 ? 12.235 9.412 -8.098 1.00 94.50 102 TYR A C 1
ATOM 791 O O . TYR A 1 102 ? 11.696 10.263 -7.384 1.00 94.50 102 TYR A O 1
ATOM 799 N N . ASP A 1 103 ? 13.450 9.636 -8.611 1.00 93.44 103 ASP A N 1
ATOM 800 C CA . ASP A 1 103 ? 14.272 10.807 -8.242 1.00 93.44 103 ASP A CA 1
ATOM 801 C C . ASP A 1 103 ? 13.565 12.140 -8.520 1.00 93.44 103 ASP A C 1
ATOM 803 O O . ASP A 1 103 ? 13.582 13.059 -7.697 1.00 93.44 103 ASP A O 1
ATOM 807 N N . PHE A 1 104 ? 12.840 12.223 -9.637 1.00 90.56 104 PHE A N 1
ATOM 808 C CA . PHE A 1 104 ? 12.061 13.410 -10.003 1.00 90.56 104 PHE A CA 1
ATOM 809 C C . PHE A 1 104 ? 10.856 13.674 -9.075 1.00 90.56 104 PHE A C 1
ATOM 811 O O . PHE A 1 104 ? 10.274 14.758 -9.119 1.00 90.56 104 PHE A O 1
ATOM 818 N N . LEU A 1 105 ? 10.492 12.707 -8.225 1.00 91.12 105 LEU A N 1
ATOM 819 C CA . LEU A 1 105 ? 9.451 12.787 -7.189 1.00 91.12 105 LEU A CA 1
ATOM 820 C C . LEU A 1 105 ? 10.044 12.804 -5.766 1.00 91.12 105 LEU A C 1
ATOM 822 O O . LEU A 1 105 ? 9.329 12.617 -4.772 1.00 91.12 105 LEU A O 1
ATOM 826 N N . GLY A 1 106 ? 11.352 13.047 -5.648 1.00 93.94 106 GLY A N 1
ATOM 827 C CA . GLY A 1 106 ? 12.063 13.079 -4.374 1.00 93.94 106 GLY A CA 1
ATOM 828 C C . GLY A 1 106 ? 12.339 11.689 -3.800 1.00 93.94 106 GLY A C 1
ATOM 829 O O . GLY A 1 106 ? 12.286 11.532 -2.579 1.00 93.94 106 GLY A O 1
ATOM 830 N N . GLY A 1 107 ? 12.557 10.697 -4.662 1.00 95.38 107 GLY A N 1
ATOM 831 C CA . GLY A 1 107 ? 13.001 9.349 -4.311 1.00 95.38 107 GLY A CA 1
ATOM 832 C C . GLY A 1 107 ? 11.882 8.362 -3.975 1.00 95.38 107 GLY A C 1
ATOM 833 O O . GLY A 1 107 ? 10.706 8.723 -3.813 1.00 95.38 107 GLY A O 1
ATOM 834 N N . HIS A 1 108 ? 12.277 7.094 -3.869 1.00 96.06 108 HIS A N 1
ATOM 835 C CA . HIS A 1 108 ? 11.400 5.992 -3.496 1.00 96.06 108 HIS A CA 1
ATOM 836 C C . HIS A 1 108 ? 10.880 6.113 -2.056 1.00 96.06 108 HIS A C 1
ATOM 838 O O . HIS A 1 108 ? 11.342 6.916 -1.238 1.00 96.06 108 HIS A O 1
ATOM 844 N N . GLY A 1 109 ? 9.866 5.309 -1.753 1.00 96.44 109 GLY A N 1
ATOM 845 C CA . GLY A 1 109 ? 9.336 5.167 -0.406 1.00 96.44 109 GLY A CA 1
ATOM 846 C C . GLY A 1 109 ? 10.254 4.305 0.445 1.00 96.44 109 GLY A C 1
ATOM 847 O O . GLY A 1 109 ? 10.700 3.263 -0.011 1.00 96.44 109 GLY A O 1
ATOM 848 N N . THR A 1 110 ? 10.524 4.702 1.687 1.00 98.19 110 THR A N 1
ATOM 849 C CA . THR A 1 110 ? 11.299 3.876 2.623 1.00 98.19 110 THR A CA 1
ATOM 850 C C . THR A 1 110 ? 10.462 3.536 3.845 1.00 98.19 110 THR A C 1
ATOM 852 O O . THR A 1 110 ? 9.563 4.291 4.227 1.00 98.19 110 THR A O 1
ATOM 855 N N . ILE A 1 111 ? 10.805 2.431 4.514 1.00 98.62 111 ILE A N 1
ATOM 856 C CA . ILE A 1 111 ? 10.219 2.107 5.820 1.00 98.62 111 ILE A CA 1
ATOM 857 C C . ILE A 1 111 ? 10.433 3.274 6.788 1.00 98.62 111 ILE A C 1
ATOM 859 O O . ILE A 1 111 ? 9.498 3.643 7.482 1.00 98.62 111 ILE A O 1
ATOM 863 N N . SER A 1 112 ? 11.619 3.898 6.805 1.00 98.50 112 SER A N 1
ATOM 864 C CA . SER A 1 112 ? 11.890 5.042 7.690 1.00 98.50 112 SER A CA 1
ATOM 865 C C . SER A 1 112 ? 10.915 6.194 7.456 1.00 98.50 112 SER A C 1
ATOM 867 O O . SER A 1 112 ? 10.347 6.696 8.416 1.00 98.50 112 SER A O 1
ATOM 869 N N . ALA A 1 113 ? 10.657 6.561 6.197 1.00 98.06 113 ALA A N 1
ATOM 870 C CA . ALA A 1 113 ? 9.704 7.621 5.873 1.00 98.06 113 ALA A CA 1
ATOM 871 C C . ALA A 1 113 ? 8.275 7.266 6.317 1.00 98.06 113 ALA A C 1
ATOM 873 O O . ALA A 1 113 ? 7.554 8.117 6.835 1.00 98.06 113 ALA A O 1
ATOM 874 N N . CYS A 1 114 ? 7.872 6.001 6.161 1.00 98.62 114 CYS A N 1
ATOM 875 C CA . CYS A 1 114 ? 6.571 5.544 6.645 1.00 98.62 114 CYS A CA 1
ATOM 876 C C . CYS A 1 114 ? 6.500 5.539 8.179 1.00 98.62 114 CYS A C 1
ATOM 878 O O . CYS A 1 114 ? 5.472 5.922 8.727 1.00 98.62 114 CYS A O 1
ATOM 880 N N . LYS A 1 115 ? 7.584 5.172 8.875 1.00 98.69 115 LYS A N 1
ATOM 881 C CA . LYS A 1 115 ? 7.681 5.251 10.341 1.00 98.69 115 LYS A CA 1
ATOM 882 C C . LYS A 1 115 ? 7.583 6.684 10.839 1.00 98.69 115 LYS A C 1
ATOM 884 O O . LYS A 1 115 ? 6.851 6.945 11.789 1.00 98.69 115 LYS A O 1
ATOM 889 N N . ASP A 1 116 ? 8.274 7.609 10.179 1.00 98.62 116 ASP A N 1
ATOM 890 C CA . ASP A 1 116 ? 8.205 9.027 10.517 1.00 98.62 116 ASP A CA 1
ATOM 891 C C . ASP A 1 116 ? 6.762 9.535 10.431 1.00 98.62 116 ASP A C 1
ATOM 893 O O . ASP A 1 116 ? 6.249 10.113 11.384 1.00 98.62 116 ASP A O 1
ATOM 897 N N . LEU A 1 117 ? 6.043 9.197 9.361 1.00 98.69 117 LEU A N 1
ATOM 898 C CA . LEU A 1 117 ? 4.638 9.574 9.235 1.00 98.69 117 LEU A CA 1
ATOM 899 C C . LEU A 1 117 ? 3.721 8.850 10.243 1.00 98.69 117 LEU A C 1
ATOM 901 O O . LEU A 1 117 ? 2.929 9.481 10.941 1.00 98.69 117 LEU A O 1
ATOM 905 N N . LEU A 1 118 ? 3.764 7.519 10.290 1.00 98.81 118 LEU A N 1
ATOM 906 C CA . LEU A 1 118 ? 2.762 6.712 10.994 1.00 98.81 118 LEU A CA 1
ATOM 907 C C . LEU A 1 118 ? 3.021 6.643 12.500 1.00 98.81 118 LEU A C 1
ATOM 909 O O . LEU A 1 118 ? 2.103 6.833 13.298 1.00 98.81 118 LEU A O 1
ATOM 913 N N . GLU A 1 119 ? 4.265 6.391 12.893 1.00 98.56 119 GLU A N 1
ATOM 914 C CA . GLU A 1 119 ? 4.649 6.197 14.292 1.00 98.56 119 GLU A CA 1
ATOM 915 C C . GLU A 1 119 ? 5.049 7.526 14.944 1.00 98.56 119 GLU A C 1
ATOM 917 O O . GLU A 1 119 ? 4.667 7.789 16.086 1.00 98.56 119 GLU A O 1
ATOM 922 N N . ASN A 1 120 ? 5.785 8.395 14.237 1.00 98.38 120 ASN A N 1
ATOM 923 C CA . ASN A 1 120 ? 6.287 9.637 14.829 1.00 98.38 120 ASN A CA 1
ATOM 924 C C . ASN A 1 120 ? 5.292 10.798 14.721 1.00 98.38 120 ASN A C 1
ATOM 926 O O . ASN A 1 120 ? 5.058 11.452 15.739 1.00 98.38 120 ASN A O 1
ATOM 930 N N . ASP A 1 121 ? 4.686 11.044 13.564 1.00 98.56 121 ASP A N 1
ATOM 931 C CA . ASP A 1 121 ? 3.784 12.186 13.381 1.00 98.56 121 ASP A CA 1
ATOM 932 C C . ASP A 1 121 ? 2.353 11.859 13.823 1.00 98.56 121 ASP A C 1
ATOM 934 O O . ASP A 1 121 ? 1.765 12.583 14.629 1.00 98.56 121 ASP A O 1
ATOM 938 N N . LEU A 1 122 ? 1.794 10.745 13.339 1.00 98.56 122 LEU A N 1
ATOM 939 C CA . LEU A 1 122 ? 0.426 10.330 13.672 1.00 98.56 122 LEU A CA 1
ATOM 940 C C . LEU A 1 122 ? 0.312 9.606 15.016 1.00 98.56 122 LEU A C 1
ATOM 942 O O . LEU A 1 122 ? -0.796 9.497 15.543 1.00 98.56 122 LEU 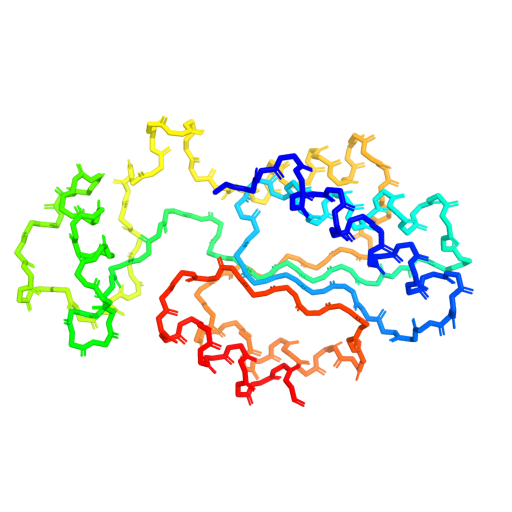A O 1
ATOM 946 N N . LYS A 1 123 ? 1.429 9.127 15.579 1.00 98.62 123 LYS A N 1
ATOM 947 C CA . LYS A 1 123 ? 1.456 8.353 16.833 1.00 98.62 123 LYS A CA 1
ATOM 948 C C . LYS A 1 123 ? 0.551 7.116 16.788 1.00 98.62 123 LYS A C 1
ATOM 950 O O . LYS A 1 123 ? -0.046 6.744 17.800 1.00 98.62 123 LYS A O 1
ATOM 955 N N . TYR A 1 124 ? 0.430 6.483 15.622 1.00 98.81 124 TYR A N 1
ATOM 956 C CA . TYR A 1 124 ? -0.260 5.204 15.512 1.00 98.81 124 TYR A CA 1
ATOM 957 C C . TYR A 1 124 ? 0.573 4.125 16.233 1.00 98.81 124 TYR A C 1
ATOM 959 O O . TYR A 1 124 ? 1.800 4.143 16.102 1.00 98.81 124 T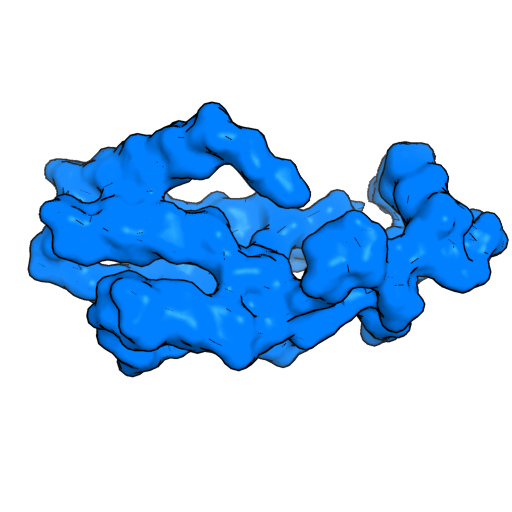YR A O 1
ATOM 967 N N . PRO A 1 125 ? -0.036 3.215 17.017 1.00 98.62 125 PRO A N 1
ATOM 968 C CA . PRO A 1 125 ? 0.725 2.231 17.786 1.00 98.62 125 PRO A CA 1
ATOM 969 C C . PRO A 1 125 ? 1.557 1.337 16.865 1.00 98.62 125 PRO A C 1
ATOM 971 O O . PRO A 1 125 ? 1.020 0.746 15.927 1.00 98.62 125 PRO A O 1
ATOM 974 N N . SER A 1 126 ? 2.864 1.253 17.109 1.00 98.31 126 SER A N 1
ATOM 975 C CA . SER A 1 126 ? 3.802 0.575 16.209 1.00 98.31 126 SER A CA 1
ATOM 976 C C . SER A 1 126 ? 3.572 -0.933 16.142 1.00 98.31 126 SER A C 1
ATOM 978 O O . SER A 1 126 ? 3.790 -1.540 15.099 1.00 98.31 126 SER A O 1
ATOM 980 N N . GLU A 1 127 ? 3.039 -1.539 17.204 1.00 98.25 127 GLU A N 1
ATOM 981 C CA . GLU A 1 127 ? 2.624 -2.943 17.234 1.00 98.25 127 GLU A CA 1
ATOM 982 C C . GLU A 1 127 ? 1.425 -3.254 16.323 1.00 98.25 127 GLU A C 1
ATOM 984 O O . GLU A 1 127 ? 1.140 -4.422 16.060 1.00 98.25 127 GLU A O 1
ATOM 989 N N . MET A 1 128 ? 0.725 -2.218 15.850 1.00 98.56 128 MET A N 1
ATOM 990 C CA . MET A 1 128 ? -0.394 -2.331 14.915 1.00 98.56 128 MET A CA 1
ATOM 991 C C . MET A 1 128 ? 0.030 -2.093 13.459 1.00 98.56 128 MET A C 1
ATOM 993 O O . MET A 1 128 ? -0.834 -2.022 12.585 1.00 98.56 128 MET A O 1
ATOM 997 N N . ILE A 1 129 ? 1.328 -1.915 13.183 1.00 98.75 129 ILE A N 1
ATOM 998 C CA . ILE A 1 129 ? 1.841 -1.597 11.847 1.00 98.75 129 ILE A CA 1
ATOM 999 C C . ILE A 1 129 ? 2.792 -2.696 11.378 1.00 98.75 129 ILE A C 1
ATOM 1001 O O . ILE A 1 129 ? 3.820 -2.964 11.997 1.00 98.75 129 ILE A O 1
ATOM 1005 N N . HIS A 1 130 ? 2.474 -3.280 10.226 1.00 98.56 130 HIS A N 1
ATOM 1006 C CA . HIS A 1 130 ? 3.238 -4.356 9.605 1.00 98.56 130 HIS A CA 1
ATOM 1007 C C . HIS A 1 130 ?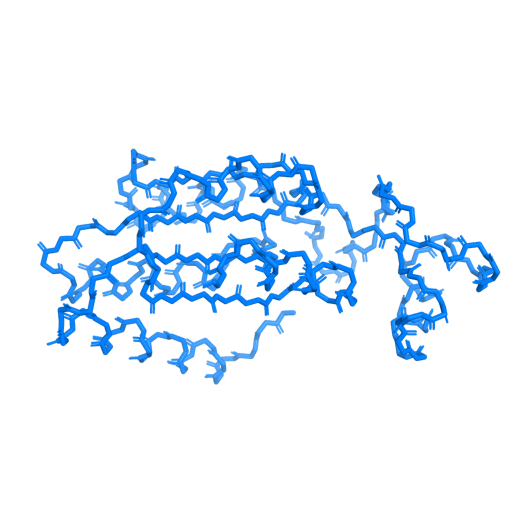 3.803 -3.881 8.272 1.00 98.56 130 HIS A C 1
ATOM 1009 O O . HIS A 1 130 ? 3.067 -3.629 7.318 1.00 98.56 130 HIS A O 1
ATOM 1015 N N . TYR A 1 131 ? 5.127 -3.749 8.213 1.00 98.62 131 TYR A N 1
ATOM 1016 C CA . TYR A 1 131 ? 5.850 -3.404 6.991 1.00 98.62 131 TYR A CA 1
ATOM 1017 C C . TYR A 1 131 ? 6.336 -4.686 6.311 1.00 98.62 131 TYR A C 1
ATOM 1019 O O . TYR A 1 131 ? 7.253 -5.345 6.802 1.00 98.62 131 TYR A O 1
ATOM 1027 N N . HIS A 1 132 ? 5.747 -5.017 5.168 1.00 98.31 132 HIS A N 1
ATOM 1028 C CA . HIS A 1 132 ? 6.086 -6.192 4.373 1.00 98.31 132 HIS A CA 1
ATOM 1029 C C . HIS A 1 132 ? 7.019 -5.774 3.240 1.00 98.31 132 HIS A C 1
ATOM 1031 O O . HIS A 1 132 ? 6.570 -5.356 2.173 1.00 98.31 132 HIS A O 1
ATOM 1037 N N . LYS A 1 133 ? 8.330 -5.822 3.510 1.00 98.25 133 LYS A N 1
ATOM 1038 C CA . LYS A 1 133 ? 9.351 -5.378 2.559 1.00 98.25 133 LYS A CA 1
ATOM 1039 C C . LYS A 1 133 ? 9.681 -6.451 1.534 1.00 98.25 133 LYS A C 1
ATOM 1041 O O . LYS A 1 133 ? 10.227 -7.493 1.889 1.00 98.25 133 LYS A O 1
ATOM 1046 N N . GLY A 1 134 ? 9.476 -6.119 0.268 1.00 98.00 134 GLY A N 1
ATOM 1047 C CA . GLY A 1 134 ? 9.907 -6.916 -0.873 1.00 98.00 134 GLY A CA 1
ATOM 1048 C C . GLY A 1 134 ? 8.901 -6.862 -2.012 1.00 98.00 134 GLY A C 1
ATOM 1049 O O . GLY A 1 134 ? 7.870 -6.195 -1.932 1.00 98.00 134 GLY A O 1
ATOM 1050 N N . TRP A 1 135 ? 9.197 -7.586 -3.085 1.00 98.31 135 TRP A N 1
ATOM 1051 C CA . TRP A 1 135 ? 8.269 -7.717 -4.199 1.00 98.31 135 TRP A CA 1
ATOM 1052 C C . TRP A 1 135 ? 7.019 -8.479 -3.766 1.00 98.31 135 TRP A C 1
ATOM 1054 O O . TRP A 1 135 ? 7.067 -9.354 -2.895 1.00 98.31 135 TRP A O 1
ATOM 1064 N N . PHE A 1 136 ? 5.880 -8.160 -4.372 1.00 98.19 136 PHE A N 1
ATOM 1065 C CA . PHE A 1 136 ? 4.601 -8.764 -3.992 1.00 98.19 136 PHE A CA 1
ATOM 1066 C C . PHE A 1 136 ? 4.604 -10.280 -4.171 1.00 98.19 136 PHE A C 1
ATOM 1068 O O . PHE A 1 136 ? 4.048 -10.991 -3.340 1.00 98.19 136 PHE A O 1
ATOM 1075 N N . GLN A 1 137 ? 5.280 -10.769 -5.209 1.00 96.69 137 GLN A N 1
ATOM 1076 C CA . GLN A 1 137 ? 5.438 -12.186 -5.531 1.00 96.69 137 GLN A CA 1
ATOM 1077 C C . GLN A 1 137 ? 6.183 -12.956 -4.431 1.00 96.69 137 GLN A C 1
ATOM 1079 O O . GLN A 1 137 ? 5.916 -14.140 -4.236 1.00 96.69 137 GLN A O 1
ATOM 1084 N N . ASP A 1 138 ? 7.066 -12.282 -3.693 1.00 96.94 138 ASP A N 1
ATOM 1085 C CA . ASP A 1 138 ? 7.855 -12.887 -2.619 1.00 96.94 138 ASP A CA 1
ATOM 1086 C C . ASP A 1 138 ? 7.170 -12.749 -1.252 1.00 96.94 138 ASP A C 1
ATOM 1088 O O . ASP A 1 138 ? 7.273 -13.635 -0.403 1.00 96.94 138 ASP A O 1
ATOM 1092 N N . THR A 1 139 ? 6.461 -11.639 -1.033 1.00 97.81 139 THR A N 1
ATOM 1093 C CA . THR A 1 139 ? 5.921 -11.259 0.282 1.00 97.81 139 THR A CA 1
ATOM 1094 C C . THR A 1 139 ? 4.474 -11.701 0.484 1.00 97.81 139 THR A C 1
ATOM 1096 O O . THR A 1 139 ? 4.170 -12.414 1.443 1.00 97.81 139 THR A O 1
ATOM 1099 N N . ILE A 1 140 ? 3.568 -11.342 -0.431 1.00 98.06 140 ILE A N 1
ATOM 1100 C CA . ILE A 1 140 ? 2.121 -11.540 -0.258 1.00 98.06 140 ILE A CA 1
ATOM 1101 C C . ILE A 1 140 ? 1.750 -13.020 -0.038 1.00 98.06 140 ILE A C 1
ATOM 1103 O O . ILE A 1 140 ? 1.017 -13.287 0.915 1.00 98.06 140 ILE A O 1
ATOM 1107 N N . PRO A 1 141 ? 2.255 -14.011 -0.806 1.00 97.31 141 PRO A N 1
ATOM 1108 C CA . PRO A 1 141 ? 1.842 -15.408 -0.632 1.00 97.31 141 PRO A CA 1
ATOM 1109 C C . PRO A 1 141 ? 2.120 -15.994 0.760 1.00 97.31 141 PRO A C 1
ATOM 1111 O O . PRO A 1 141 ? 1.450 -16.942 1.186 1.00 97.31 141 PRO A O 1
ATOM 1114 N N . GLN A 1 142 ? 3.132 -15.478 1.464 1.00 95.62 142 GLN A N 1
ATOM 1115 C CA . GLN A 1 142 ? 3.467 -15.938 2.812 1.00 95.62 142 GLN A CA 1
ATOM 1116 C C . GLN A 1 142 ? 2.802 -15.082 3.884 1.00 95.62 142 GLN A C 1
ATOM 1118 O O . GLN A 1 142 ? 2.256 -15.629 4.844 1.00 95.62 142 GLN A O 1
ATOM 1123 N N . ASP A 1 143 ? 2.786 -13.768 3.691 1.00 96.44 143 ASP A N 1
ATOM 1124 C CA . ASP A 1 143 ? 2.362 -12.826 4.719 1.00 96.44 143 ASP A CA 1
ATOM 1125 C C . ASP A 1 143 ? 0.851 -12.596 4.750 1.00 96.44 143 ASP A C 1
ATOM 1127 O O . ASP A 1 143 ? 0.312 -12.309 5.817 1.00 96.44 143 ASP A O 1
ATOM 1131 N N . ALA A 1 144 ? 0.136 -12.814 3.640 1.00 94.00 144 ALA A N 1
ATOM 1132 C CA . ALA A 1 144 ? -1.328 -12.736 3.605 1.00 94.00 144 ALA A CA 1
ATOM 1133 C C . ALA A 1 144 ? -1.991 -13.671 4.631 1.00 94.00 144 ALA A C 1
ATOM 1135 O O . ALA A 1 144 ? -3.038 -13.350 5.184 1.00 94.00 144 ALA A O 1
ATOM 1136 N N . LYS A 1 145 ? -1.341 -14.794 4.969 1.00 93.06 145 LYS A N 1
ATOM 1137 C CA . LYS A 1 145 ? -1.813 -15.757 5.982 1.00 93.06 145 LYS A CA 1
ATOM 1138 C C . LYS A 1 145 ? -1.861 -15.176 7.399 1.00 93.06 145 LYS A C 1
ATOM 1140 O O . LYS A 1 145 ? -2.476 -15.775 8.276 1.00 93.06 145 LYS A O 1
ATOM 1145 N N . GLN A 1 146 ? -1.180 -14.056 7.639 1.00 92.00 146 GLN A N 1
ATOM 1146 C CA . GLN A 1 146 ? -1.174 -13.347 8.920 1.00 92.00 146 GLN A CA 1
ATOM 1147 C C . GLN A 1 146 ? -2.389 -12.412 9.065 1.00 92.00 146 GLN A C 1
ATOM 1149 O O . GLN A 1 146 ? -2.621 -11.870 10.145 1.00 92.00 146 GLN A O 1
ATOM 1154 N N . ILE A 1 147 ? -3.164 -12.220 7.991 1.00 97.19 147 ILE A N 1
ATOM 1155 C CA . ILE A 1 147 ? -4.294 -11.295 7.920 1.00 97.19 147 ILE A CA 1
ATOM 1156 C C . ILE A 1 147 ? -5.594 -12.104 7.964 1.00 97.19 147 ILE A C 1
ATOM 1158 O O . ILE A 1 147 ? -5.928 -12.803 7.016 1.00 97.19 147 ILE A O 1
ATOM 1162 N N . ASP A 1 148 ? -6.339 -12.010 9.068 1.00 95.00 148 ASP A N 1
ATOM 1163 C CA . ASP A 1 148 ? -7.600 -12.756 9.239 1.00 95.00 148 ASP A CA 1
ATOM 1164 C C . ASP A 1 148 ? -8.737 -12.183 8.375 1.00 95.00 148 ASP A C 1
ATOM 1166 O O . ASP A 1 148 ? -9.393 -12.887 7.611 1.00 95.00 148 ASP A O 1
ATOM 1170 N N . LYS A 1 149 ? -8.965 -10.869 8.471 1.00 97.44 149 LYS A N 1
ATOM 1171 C CA . LYS A 1 149 ? -10.007 -10.156 7.720 1.00 97.44 149 LYS A CA 1
ATOM 1172 C C . LYS A 1 149 ? -9.464 -8.846 7.195 1.00 97.44 149 LYS A C 1
ATOM 1174 O O . LYS A 1 149 ? -8.659 -8.200 7.866 1.00 97.44 149 LYS A O 1
ATOM 1179 N N . ILE A 1 150 ? -9.976 -8.407 6.051 1.00 98.56 150 ILE A N 1
ATOM 1180 C CA . ILE A 1 150 ? -9.619 -7.129 5.437 1.00 98.56 150 ILE A CA 1
ATOM 1181 C C . ILE A 1 150 ? -10.872 -6.262 5.328 1.00 98.56 150 ILE A C 1
ATOM 1183 O O . ILE A 1 150 ? -11.858 -6.657 4.711 1.00 98.56 150 ILE A O 1
ATOM 1187 N N . ALA A 1 151 ? -10.826 -5.075 5.933 1.00 98.44 151 ALA A N 1
ATOM 1188 C CA . ALA A 1 151 ? -11.890 -4.078 5.831 1.00 98.44 151 ALA A CA 1
ATOM 1189 C C . ALA A 1 151 ? -11.693 -3.170 4.609 1.00 98.44 151 ALA A C 1
ATOM 1191 O O . ALA A 1 151 ? -12.665 -2.787 3.960 1.00 98.44 151 ALA A O 1
ATOM 1192 N N . ILE A 1 152 ? -10.436 -2.829 4.302 1.00 98.69 152 ILE A N 1
ATOM 1193 C CA . ILE A 1 152 ? -10.039 -2.081 3.104 1.00 98.69 152 ILE A CA 1
ATOM 1194 C C . ILE A 1 152 ? -8.807 -2.752 2.509 1.00 98.69 152 ILE A C 1
ATOM 1196 O O . ILE A 1 152 ? -7.789 -2.875 3.189 1.00 98.69 152 ILE A O 1
ATOM 1200 N N . LEU A 1 153 ? -8.909 -3.135 1.237 1.00 98.56 153 LEU A N 1
ATOM 1201 C CA . LEU A 1 153 ? -7.788 -3.541 0.396 1.00 98.56 153 LEU A CA 1
ATOM 1202 C C . LEU A 1 153 ? -7.575 -2.466 -0.672 1.00 98.56 153 LEU A C 1
ATOM 1204 O O . LEU A 1 153 ? -8.398 -2.315 -1.577 1.00 98.56 153 LEU A O 1
ATOM 1208 N N . ARG A 1 154 ? -6.480 -1.712 -0.569 1.00 98.31 154 ARG A N 1
ATOM 1209 C CA . ARG A 1 154 ? -6.079 -0.725 -1.573 1.00 98.31 154 ARG A CA 1
ATOM 1210 C C . ARG A 1 154 ? -4.955 -1.295 -2.436 1.00 98.31 154 ARG A C 1
ATOM 1212 O O . ARG A 1 154 ? -3.872 -1.576 -1.935 1.00 98.31 154 ARG A O 1
ATOM 1219 N N . LEU A 1 155 ? -5.209 -1.430 -3.736 1.00 98.06 155 LEU A N 1
ATOM 1220 C CA . LEU A 1 155 ? -4.234 -1.925 -4.709 1.00 98.06 155 LEU A CA 1
ATOM 1221 C C . LEU A 1 155 ? -3.679 -0.762 -5.537 1.00 98.06 155 LEU A C 1
ATOM 1223 O O . LEU A 1 155 ? -4.443 -0.082 -6.219 1.00 98.06 155 LEU A O 1
ATOM 1227 N N . ASP A 1 156 ? -2.368 -0.543 -5.473 1.00 96.69 156 ASP A N 1
ATOM 1228 C CA . ASP A 1 156 ? -1.649 0.544 -6.157 1.00 96.69 156 ASP A CA 1
ATOM 1229 C C . ASP A 1 156 ? -0.249 0.083 -6.601 1.00 96.69 156 ASP A C 1
ATOM 1231 O O . ASP A 1 156 ? 0.749 0.776 -6.445 1.00 96.69 156 ASP A O 1
ATOM 1235 N N . GLY A 1 157 ? -0.176 -1.150 -7.109 1.00 93.25 157 GLY A N 1
ATOM 1236 C CA . GLY A 1 157 ? 1.066 -1.818 -7.506 1.00 93.25 157 GLY A CA 1
ATOM 1237 C C . GLY A 1 157 ? 1.522 -1.590 -8.946 1.00 93.25 157 GLY A C 1
ATOM 1238 O O . GLY A 1 157 ? 2.441 -2.288 -9.371 1.00 93.25 157 GLY A O 1
ATOM 1239 N N . ASP A 1 158 ? 0.840 -0.700 -9.677 1.00 93.75 158 ASP A N 1
ATOM 1240 C CA . ASP A 1 158 ? 0.995 -0.315 -11.093 1.00 93.75 158 ASP A CA 1
ATOM 1241 C C . ASP A 1 158 ? 0.958 -1.449 -12.144 1.00 93.75 158 ASP A C 1
ATOM 1243 O O . ASP A 1 158 ? 0.192 -1.370 -13.106 1.00 93.75 158 ASP A O 1
ATOM 1247 N N . TRP A 1 159 ? 1.748 -2.508 -11.978 1.00 95.94 159 TRP A N 1
ATOM 1248 C CA . TRP A 1 159 ? 1.918 -3.597 -12.941 1.00 95.94 159 TRP A CA 1
ATOM 1249 C C . TRP A 1 159 ? 0.820 -4.651 -12.871 1.00 95.94 159 TRP A C 1
ATOM 1251 O O . TRP A 1 159 ? 0.298 -4.974 -11.798 1.00 95.94 159 TRP A O 1
ATOM 1261 N N . TYR A 1 160 ? 0.537 -5.277 -14.015 1.00 96.38 160 TYR A N 1
ATOM 1262 C CA . TYR A 1 160 ? -0.411 -6.384 -14.115 1.00 96.38 160 TYR A CA 1
ATOM 1263 C C . TYR A 1 160 ? -0.089 -7.488 -13.101 1.00 96.38 160 TYR A C 1
ATOM 1265 O O . TYR A 1 160 ? -0.960 -7.911 -12.338 1.00 96.38 160 TYR A O 1
ATOM 1273 N N . ALA A 1 161 ? 1.173 -7.926 -13.058 1.00 96.25 161 ALA A N 1
ATOM 1274 C CA . ALA A 1 161 ? 1.616 -8.994 -12.166 1.00 96.25 161 ALA A CA 1
ATOM 1275 C C . ALA A 1 161 ? 1.469 -8.611 -10.683 1.00 96.25 161 ALA A C 1
ATOM 1277 O O . ALA A 1 161 ? 1.083 -9.454 -9.869 1.00 96.25 161 ALA A O 1
ATOM 1278 N N . SER A 1 162 ? 1.714 -7.342 -10.340 1.00 97.12 162 SER A N 1
ATOM 1279 C CA . SER A 1 162 ? 1.533 -6.812 -8.987 1.00 97.12 162 SER A CA 1
ATOM 1280 C C . SER A 1 162 ? 0.072 -6.910 -8.550 1.00 97.12 162 SER A C 1
ATOM 1282 O O . SER A 1 162 ? -0.230 -7.502 -7.512 1.00 97.12 162 SER A O 1
ATOM 1284 N N . ILE A 1 163 ? -0.851 -6.395 -9.369 1.00 97.38 163 ILE A N 1
ATOM 1285 C CA . ILE A 1 163 ? -2.290 -6.430 -9.075 1.00 97.38 163 ILE A CA 1
ATOM 1286 C C . ILE A 1 163 ? -2.797 -7.872 -9.029 1.00 97.38 163 ILE A C 1
ATOM 1288 O O . ILE A 1 163 ? -3.486 -8.247 -8.083 1.00 97.38 163 ILE A O 1
ATOM 1292 N N . LYS A 1 164 ? -2.417 -8.701 -10.006 1.00 97.69 164 LYS A N 1
ATOM 1293 C CA . LYS A 1 164 ? -2.800 -10.116 -10.067 1.00 97.69 164 LYS A CA 1
ATOM 1294 C C . LYS A 1 164 ? -2.376 -10.876 -8.811 1.00 97.69 164 LYS A C 1
ATOM 1296 O O . LYS A 1 164 ? -3.192 -11.598 -8.252 1.00 97.69 164 LYS A O 1
ATOM 1301 N N . THR A 1 165 ? -1.147 -10.660 -8.340 1.00 98.19 165 THR A N 1
ATOM 1302 C CA . THR A 1 165 ? -0.649 -11.279 -7.102 1.00 98.19 165 THR A CA 1
ATOM 1303 C C . THR A 1 165 ? -1.497 -10.863 -5.903 1.00 98.19 165 THR A C 1
ATOM 1305 O O . THR A 1 165 ? -1.906 -11.707 -5.118 1.00 98.19 165 THR A O 1
ATOM 1308 N N . CYS A 1 166 ? -1.835 -9.580 -5.772 1.00 98.06 166 CYS A N 1
ATOM 1309 C CA . CYS A 1 166 ? -2.693 -9.138 -4.674 1.00 98.06 166 CYS A CA 1
ATOM 1310 C C . CYS A 1 166 ? -4.078 -9.802 -4.730 1.00 98.06 166 CYS A C 1
ATOM 1312 O O . CYS A 1 166 ? -4.575 -10.267 -3.710 1.00 98.06 166 CYS A O 1
ATOM 1314 N N . LEU A 1 167 ? -4.686 -9.886 -5.918 1.00 97.62 167 LEU A N 1
ATOM 1315 C CA . LEU A 1 167 ? -6.005 -10.501 -6.101 1.00 97.62 167 LEU A CA 1
ATOM 1316 C C . LEU A 1 167 ? -6.012 -12.010 -5.817 1.00 97.62 167 LEU A C 1
ATOM 1318 O O . LEU A 1 167 ? -7.013 -12.514 -5.328 1.00 97.62 167 LEU A O 1
ATOM 1322 N N . ASP A 1 168 ? -4.927 -12.725 -6.118 1.00 97.50 168 ASP A N 1
ATOM 1323 C CA . ASP A 1 168 ? -4.849 -14.178 -5.910 1.00 97.50 168 ASP A CA 1
ATOM 1324 C C . ASP A 1 168 ? -4.741 -14.579 -4.432 1.00 97.50 168 ASP A C 1
ATOM 1326 O O . ASP A 1 168 ? -5.065 -15.715 -4.083 1.00 97.50 168 ASP A O 1
ATOM 1330 N N . TYR A 1 169 ? -4.239 -13.680 -3.579 1.00 97.94 169 TYR A N 1
ATOM 1331 C CA . TYR A 1 169 ? -3.851 -14.014 -2.205 1.00 97.94 169 TYR A CA 1
ATOM 1332 C C . TYR A 1 169 ? -4.515 -13.153 -1.119 1.00 97.94 169 TYR A C 1
ATOM 1334 O O . TYR A 1 169 ? -4.470 -13.550 0.043 1.00 97.94 169 TYR A O 1
ATOM 1342 N N . LEU A 1 170 ? -5.104 -11.997 -1.455 1.00 96.31 170 LEU A N 1
ATOM 1343 C CA . LEU A 1 170 ? -5.750 -11.080 -0.495 1.00 96.31 170 LEU A CA 1
ATOM 1344 C C . LEU A 1 170 ? -7.275 -10.953 -0.683 1.00 96.31 170 LEU A C 1
ATOM 1346 O O . LEU A 1 170 ? -7.900 -10.159 0.022 1.00 96.31 170 LEU A O 1
ATOM 1350 N N . LEU A 1 171 ? -7.871 -11.707 -1.613 1.00 86.94 171 LEU A N 1
ATOM 1351 C CA . LEU A 1 171 ? -9.325 -11.848 -1.788 1.00 86.94 171 LEU A CA 1
ATOM 1352 C C . LEU A 1 171 ? -9.765 -13.286 -1.508 1.00 86.94 171 LEU A C 1
ATOM 1354 O O . LEU A 1 171 ? -10.877 -13.438 -0.954 1.00 86.94 171 LEU A O 1
#

Mean predicted aligned error: 2.77 Å

pLDDT: mean 96.26, std 3.08, range [81.94, 98.88]

Solvent-accessible surface area (backbone atoms only — not comparable to full-atom values): 9475 Å² total; per-residue (Å²): 134,84,51,72,65,56,49,51,53,47,26,53,51,36,35,46,34,35,76,66,65,52,65,46,24,40,36,35,34,46,42,56,60,26,64,66,58,44,38,37,48,51,25,35,71,77,52,31,96,58,89,55,45,35,39,40,34,28,55,55,48,34,59,51,45,52,27,60,90,75,37,56,71,66,61,56,51,52,39,42,68,46,37,89,61,67,58,64,90,74,28,68,46,49,92,49,67,37,77,60,43,31,48,94,74,75,42,53,14,33,66,66,51,28,41,47,48,36,42,66,70,65,58,44,64,63,93,36,54,44,79,45,75,32,53,57,87,74,38,42,78,63,53,39,79,76,55,91,46,70,57,40,82,45,84,53,48,90,39,57,69,43,49,50,48,47,58,76,52,75,112

Sequence (171 aa):
MLTPLNLLTLFEQAVYCEKKNIEGAFVECGVWKGGAVGIMAKANLEYGNIRRQLHLFDAFDDICAPDADLDGDKAIEDMKKYSSLKDKTQMKGQLESLNGFYDFLGGHGTISACKDLLENDLKYPSEMIHYHKGWFQDTIPQDAKQIDKIAILRLDGDWYASIKTCLDYLL